Protein AF-A0A7V4MSD9-F1 (afdb_monomer_lite)

Secondary structure (DSSP, 8-state):
-HHHHHHHHHHTSS------PPPPTTS-GGG--HHHHHHHHHHHHHHHHHHHHHHHHHHHHHHHHHHHHHHHHHHHHHHHHHHHHHHT--HHHHHHHHHHHHHHHHHHHHHTTS-HHHHHHTHHHHHHHHHHHHHHHHSGGGGSHHHHHHHHHHT-

Foldseek 3Di:
DVVVVVVVVVVVPPPPPPPPDAPPPPDDPVPDDPVNNVSVVVVVVVVVVVVVVVVVVVVVVVVVVVVVVVVVVVVVVVVVVVLCVVLVHDPVRLVVLVVLLVVLVVQLVVLVPDDPVVCVVCVVVVVVSVVSLVVSVPRPSCPPPVNVVSSVVSVD

Structure (mmCIF, N/CA/C/O backbone):
data_AF-A0A7V4MSD9-F1
#
_entry.id   AF-A0A7V4MSD9-F1
#
loop_
_atom_site.group_PDB
_atom_site.id
_atom_site.type_symbol
_atom_site.label_atom_id
_atom_site.label_alt_id
_atom_site.label_comp_id
_atom_site.label_asym_id
_atom_site.label_entity_id
_atom_site.label_seq_id
_atom_site.pdbx_PDB_ins_code
_atom_site.Cartn_x
_atom_site.Cartn_y
_atom_site.Cartn_z
_atom_site.occupancy
_atom_site.B_iso_or_equiv
_atom_site.auth_seq_id
_atom_site.auth_comp_id
_atom_site.auth_asym_id
_atom_site.auth_atom_id
_atom_site.pdbx_PDB_model_num
ATOM 1 N N . MET A 1 1 ? 26.026 -50.613 -65.186 1.00 46.78 1 MET A N 1
ATOM 2 C CA . MET A 1 1 ? 26.007 -50.248 -63.748 1.00 46.78 1 MET A CA 1
ATOM 3 C C . MET A 1 1 ? 27.338 -49.718 -63.204 1.00 46.78 1 MET A C 1
ATOM 5 O O . MET A 1 1 ? 27.289 -48.809 -62.395 1.00 46.78 1 MET A O 1
ATOM 9 N N . LYS A 1 2 ? 28.523 -50.165 -63.662 1.00 46.47 2 LYS A N 1
ATOM 10 C CA . LYS A 1 2 ? 29.806 -49.567 -63.216 1.00 46.47 2 LYS A CA 1
ATOM 11 C C . LYS A 1 2 ? 30.050 -48.122 -63.692 1.00 46.47 2 LYS A C 1
ATOM 13 O O . LYS A 1 2 ? 30.581 -47.341 -62.922 1.00 46.47 2 LYS A O 1
ATOM 18 N N . LYS A 1 3 ? 29.606 -47.746 -64.903 1.00 45.69 3 LYS A N 1
ATOM 19 C CA . LYS A 1 3 ? 29.789 -46.385 -65.468 1.00 45.69 3 LYS A CA 1
ATOM 20 C C . LYS A 1 3 ? 28.832 -45.320 -64.903 1.00 45.69 3 LYS A C 1
ATOM 22 O O . LYS A 1 3 ? 29.152 -44.142 -64.922 1.00 45.69 3 LYS A O 1
ATOM 27 N N . ILE A 1 4 ? 27.679 -45.735 -64.369 1.00 50.44 4 ILE A N 1
ATOM 28 C CA . ILE A 1 4 ? 26.712 -44.831 -63.714 1.00 50.44 4 ILE A CA 1
ATOM 29 C C . ILE A 1 4 ? 27.202 -44.483 -62.300 1.00 50.44 4 ILE A C 1
ATOM 31 O O . ILE A 1 4 ? 27.098 -43.338 -61.874 1.00 50.44 4 ILE A O 1
ATOM 35 N N . LEU A 1 5 ? 27.849 -45.437 -61.622 1.00 46.31 5 LEU A N 1
ATOM 36 C CA . LEU A 1 5 ? 28.469 -45.219 -60.315 1.00 46.31 5 LEU A CA 1
ATOM 37 C C . LEU A 1 5 ? 29.658 -44.237 -60.384 1.00 46.31 5 LEU A C 1
ATOM 39 O O . LEU A 1 5 ? 29.889 -43.484 -59.445 1.00 46.31 5 LEU A O 1
ATOM 43 N N . THR A 1 6 ? 30.376 -44.183 -61.512 1.00 50.47 6 THR A N 1
ATOM 44 C CA . THR A 1 6 ? 31.505 -43.253 -61.709 1.00 50.47 6 THR A CA 1
ATOM 45 C C . THR A 1 6 ? 31.053 -41.809 -61.954 1.00 50.47 6 THR A C 1
ATOM 47 O O . THR A 1 6 ? 31.725 -40.885 -61.512 1.00 50.47 6 THR A O 1
ATOM 50 N N . ILE A 1 7 ? 29.901 -41.596 -62.601 1.00 48.88 7 ILE A N 1
ATOM 51 C CA . ILE A 1 7 ? 29.361 -40.249 -62.872 1.00 48.88 7 ILE A CA 1
ATOM 52 C C . ILE A 1 7 ? 28.733 -39.643 -61.608 1.00 48.88 7 ILE A C 1
ATOM 54 O O . ILE A 1 7 ? 28.920 -38.460 -61.338 1.00 48.88 7 ILE A O 1
ATOM 58 N N . VAL A 1 8 ? 28.087 -40.460 -60.769 1.00 49.78 8 VAL A N 1
ATOM 59 C CA . VAL A 1 8 ? 27.580 -40.014 -59.457 1.00 49.78 8 VAL A CA 1
ATOM 60 C C . VAL A 1 8 ? 28.732 -39.694 -58.491 1.00 49.78 8 VAL A C 1
ATOM 62 O O . VAL A 1 8 ? 28.626 -38.760 -57.702 1.00 49.78 8 VAL A O 1
ATOM 65 N N . SER A 1 9 ? 29.871 -40.387 -58.611 1.00 45.72 9 SER A N 1
ATOM 66 C CA . SER A 1 9 ? 31.070 -40.103 -57.809 1.00 45.72 9 SER A CA 1
ATOM 67 C C . SER A 1 9 ? 31.817 -38.826 -58.225 1.00 45.72 9 SER A C 1
ATOM 69 O O . SER A 1 9 ? 32.560 -38.284 -57.413 1.00 45.72 9 SER A O 1
ATOM 71 N N . ILE A 1 10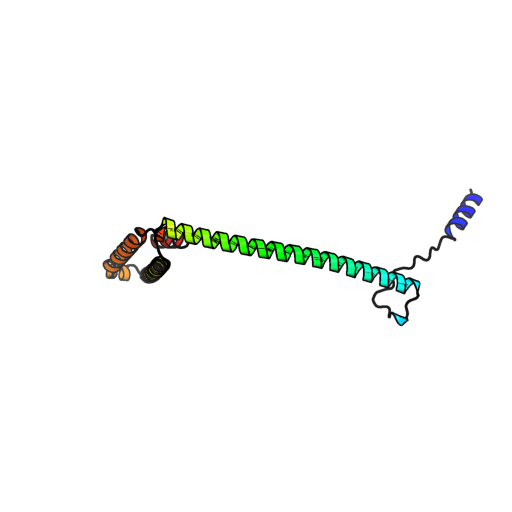 ? 31.632 -38.335 -59.457 1.00 46.19 10 ILE A N 1
ATOM 72 C CA . ILE A 1 10 ? 32.242 -37.081 -59.942 1.00 46.19 10 ILE A CA 1
ATOM 73 C C . ILE A 1 10 ? 31.325 -35.880 -59.667 1.00 46.19 10 ILE A C 1
ATOM 75 O O . ILE A 1 10 ? 31.818 -34.788 -59.398 1.00 46.19 10 ILE A O 1
ATOM 79 N N . LEU A 1 11 ? 30.002 -36.078 -59.626 1.00 43.19 11 LEU A N 1
ATOM 80 C CA . LEU A 1 11 ? 29.055 -35.013 -59.269 1.00 43.19 11 LEU A CA 1
ATOM 81 C C . LEU A 1 11 ? 29.056 -34.670 -57.767 1.00 43.19 11 LEU A C 1
ATOM 83 O O . LEU A 1 11 ? 28.617 -33.591 -57.384 1.00 43.19 11 LEU A O 1
ATOM 87 N N . PHE A 1 12 ? 29.573 -35.564 -56.919 1.00 41.91 12 PHE A N 1
ATOM 88 C CA . PHE A 1 12 ? 29.703 -35.330 -55.477 1.00 41.91 12 PHE A CA 1
ATOM 89 C C . PHE A 1 12 ? 30.963 -34.534 -55.085 1.00 41.91 12 PHE A C 1
ATOM 91 O O . PHE A 1 12 ? 31.092 -34.144 -53.927 1.00 41.91 12 PHE A O 1
ATOM 98 N N . LEU A 1 13 ? 31.887 -34.275 -56.024 1.00 47.12 13 LEU A N 1
ATOM 99 C CA . LEU A 1 13 ? 33.206 -33.698 -55.720 1.00 47.12 13 LEU A CA 1
ATOM 100 C C . LEU A 1 13 ? 33.377 -32.209 -56.079 1.00 47.12 13 LEU A C 1
ATOM 102 O O . LEU A 1 13 ? 34.420 -31.639 -55.773 1.00 47.12 13 LEU A O 1
ATOM 106 N N . SER A 1 14 ? 32.384 -31.549 -56.684 1.00 45.81 14 SER A N 1
ATOM 107 C CA . SER A 1 14 ? 32.475 -30.128 -57.083 1.00 45.81 14 SER A CA 1
ATOM 108 C C . SER A 1 14 ? 31.520 -29.200 -56.324 1.00 45.81 14 SER A C 1
ATOM 110 O O . SER A 1 14 ? 31.202 -28.110 -56.791 1.00 45.81 14 SER A O 1
ATOM 112 N N . GLY A 1 15 ? 31.053 -29.630 -55.154 1.00 45.38 15 GLY A N 1
ATOM 113 C CA . GLY A 1 15 ? 30.127 -28.878 -54.311 1.00 45.38 15 GLY A CA 1
ATOM 114 C C . GLY A 1 15 ? 30.676 -28.586 -52.922 1.00 45.38 15 GLY A C 1
ATOM 115 O O . GLY A 1 15 ? 29.896 -28.531 -51.979 1.00 45.38 15 GLY A O 1
ATOM 116 N N . ALA A 1 16 ? 31.993 -28.414 -52.762 1.00 44.06 16 ALA A N 1
ATOM 117 C CA . ALA A 1 16 ? 32.538 -27.762 -51.574 1.00 44.06 16 ALA A CA 1
ATOM 118 C C . ALA A 1 16 ? 32.143 -26.275 -51.616 1.00 44.06 16 ALA A C 1
ATOM 120 O O . ALA A 1 16 ? 32.954 -25.395 -51.898 1.00 44.06 16 ALA A O 1
ATOM 121 N N . PHE A 1 17 ? 30.858 -25.995 -51.384 1.00 46.22 17 PHE A N 1
ATOM 122 C CA . PHE A 1 17 ? 30.420 -24.673 -50.984 1.00 46.22 17 PHE A CA 1
ATOM 123 C C . PHE A 1 17 ? 31.157 -24.364 -49.686 1.00 46.22 17 PHE A C 1
ATOM 125 O O . PHE A 1 17 ? 30.831 -24.892 -48.624 1.00 46.22 17 PHE A O 1
ATOM 132 N N . VAL A 1 18 ? 32.179 -23.517 -49.783 1.00 45.53 18 VAL A N 1
ATOM 133 C CA . VAL A 1 18 ? 32.748 -22.816 -48.637 1.00 45.53 18 VAL A CA 1
ATOM 134 C C . VAL A 1 18 ? 31.651 -21.879 -48.130 1.00 45.53 18 VAL A C 1
ATOM 136 O O . VAL A 1 18 ? 31.581 -20.699 -48.485 1.00 45.53 18 VAL A O 1
ATOM 139 N N . PHE A 1 19 ? 30.722 -22.423 -47.345 1.00 53.09 19 PHE A N 1
ATOM 140 C CA . PHE A 1 19 ? 29.862 -21.613 -46.504 1.00 53.09 19 PHE A CA 1
ATOM 141 C C . PHE A 1 19 ? 30.793 -20.904 -45.528 1.00 53.09 19 PHE A C 1
ATOM 143 O O . PHE A 1 19 ? 31.491 -21.546 -44.745 1.00 53.09 19 PHE A O 1
ATOM 150 N N . ALA A 1 20 ? 30.863 -19.576 -45.626 1.00 58.88 20 ALA A N 1
ATOM 151 C CA . ALA A 1 20 ? 31.552 -18.789 -44.618 1.00 58.88 20 ALA A CA 1
ATOM 152 C C . ALA A 1 20 ? 30.758 -18.956 -43.324 1.00 58.88 20 ALA A C 1
ATOM 154 O O . ALA A 1 20 ? 29.652 -18.433 -43.198 1.00 58.88 20 ALA A O 1
ATOM 155 N N . GLN A 1 21 ? 31.286 -19.771 -42.418 1.00 70.44 21 GLN A N 1
ATOM 156 C CA . GLN A 1 21 ? 30.736 -19.923 -41.084 1.00 70.44 21 GLN A CA 1
ATOM 157 C C . GLN A 1 21 ? 30.988 -18.624 -40.317 1.00 70.44 21 GLN A C 1
ATOM 159 O O . GLN A 1 21 ? 32.012 -17.967 -40.516 1.00 70.44 21 GLN A O 1
ATOM 164 N N . MET A 1 22 ? 30.033 -18.232 -39.475 1.00 76.69 22 MET A N 1
ATOM 165 C CA . MET A 1 22 ? 30.176 -17.050 -38.633 1.00 76.69 22 MET A CA 1
ATOM 166 C C . MET A 1 22 ? 31.474 -17.169 -37.817 1.00 76.69 22 MET A C 1
ATOM 168 O O . MET A 1 22 ? 31.676 -18.197 -37.162 1.00 76.69 22 MET A O 1
ATOM 172 N N . PRO A 1 23 ? 32.368 -16.164 -37.853 1.00 80.38 23 PRO A N 1
ATOM 173 C CA . PRO A 1 23 ? 33.622 -16.243 -37.120 1.00 80.38 23 PRO A CA 1
ATOM 174 C C . PRO A 1 23 ? 33.326 -16.300 -35.612 1.00 80.38 23 PRO A C 1
ATOM 176 O O . PRO A 1 23 ? 32.507 -15.506 -35.131 1.00 80.38 23 PRO A O 1
ATOM 179 N N . PRO A 1 24 ? 33.991 -17.179 -34.839 1.00 82.69 24 PRO A N 1
ATOM 180 C CA . PRO A 1 24 ? 33.736 -17.308 -33.408 1.00 82.69 24 PRO A CA 1
ATOM 181 C C . PRO A 1 24 ? 33.964 -15.969 -32.703 1.00 82.69 24 PRO A C 1
ATOM 183 O O . PRO A 1 24 ? 34.913 -15.251 -33.023 1.00 82.69 24 PRO A O 1
ATOM 186 N N . ALA A 1 25 ? 33.108 -15.634 -31.735 1.00 81.00 25 ALA A N 1
ATOM 187 C CA . ALA A 1 25 ? 33.125 -14.336 -31.051 1.00 81.00 25 ALA A CA 1
ATOM 188 C C . ALA A 1 25 ? 34.470 -14.008 -30.370 1.00 81.00 25 ALA A C 1
ATOM 190 O O . ALA A 1 25 ? 34.777 -12.842 -30.159 1.00 81.00 25 ALA A O 1
ATOM 191 N N . SER A 1 26 ? 35.283 -15.022 -30.060 1.00 85.62 26 SER A N 1
ATOM 192 C CA . SER A 1 26 ? 36.616 -14.884 -29.467 1.00 85.62 26 SER A CA 1
ATOM 193 C C . SER A 1 26 ? 37.723 -14.509 -30.458 1.00 85.62 26 SER A C 1
ATOM 195 O O . SER A 1 26 ? 38.815 -14.153 -30.023 1.00 85.62 26 SER A O 1
ATOM 197 N N . LYS A 1 27 ? 37.487 -14.619 -31.774 1.00 87.62 27 LYS A N 1
ATOM 198 C CA . LYS A 1 27 ? 38.490 -14.282 -32.795 1.00 87.62 27 LYS A CA 1
ATOM 199 C C . LYS A 1 27 ? 38.689 -12.759 -32.841 1.00 87.62 27 LYS A C 1
ATOM 201 O O . LYS A 1 27 ? 37.690 -12.072 -33.085 1.00 87.62 27 LYS A O 1
ATOM 206 N N . PRO A 1 28 ? 39.918 -12.237 -32.652 1.00 90.75 28 PRO A N 1
ATOM 207 C CA . PRO A 1 28 ? 40.194 -10.803 -32.713 1.00 90.75 28 PRO A CA 1
ATOM 208 C C . PRO A 1 28 ? 39.780 -10.191 -34.054 1.00 90.75 28 PRO A C 1
ATOM 210 O O . PRO A 1 28 ? 39.971 -10.802 -35.106 1.00 90.75 28 PRO A O 1
ATOM 213 N N . ASP A 1 29 ? 39.258 -8.963 -34.033 1.00 87.56 29 ASP A N 1
ATOM 214 C CA . ASP A 1 29 ? 38.732 -8.314 -35.242 1.00 87.56 29 ASP A CA 1
ATOM 215 C C . ASP A 1 29 ? 39.808 -8.073 -36.316 1.00 87.56 29 ASP A C 1
ATOM 217 O O . ASP A 1 29 ? 39.518 -8.156 -37.508 1.00 87.56 29 ASP A O 1
ATOM 221 N N . ALA A 1 30 ? 41.065 -7.861 -35.907 1.00 89.81 30 ALA A N 1
ATOM 222 C CA . ALA A 1 30 ? 42.207 -7.688 -36.810 1.00 89.81 30 ALA A CA 1
ATOM 223 C C . ALA A 1 30 ? 42.547 -8.948 -37.632 1.00 89.81 30 ALA A C 1
ATOM 225 O O . ALA A 1 30 ? 43.229 -8.854 -38.649 1.00 89.81 30 ALA A O 1
ATOM 226 N N . GLU A 1 31 ? 42.076 -10.122 -37.202 1.00 90.38 31 GLU A N 1
ATOM 227 C CA . GLU A 1 31 ? 42.333 -11.411 -37.855 1.00 90.38 31 GLU A CA 1
ATOM 228 C C . GLU A 1 31 ? 41.160 -11.872 -38.737 1.00 90.38 31 GLU A C 1
ATOM 230 O O . GLU A 1 31 ? 41.188 -12.970 -39.306 1.00 90.38 31 GLU A O 1
ATOM 235 N N . LEU A 1 32 ? 40.094 -11.070 -38.837 1.00 89.38 32 LEU A N 1
ATOM 236 C CA . LEU A 1 32 ? 38.940 -11.396 -39.665 1.00 89.38 32 LEU A CA 1
ATOM 237 C C . LEU A 1 32 ? 39.251 -11.185 -41.143 1.00 89.38 32 LEU A C 1
ATOM 239 O O . LEU A 1 32 ? 39.770 -10.155 -41.569 1.00 89.38 32 LEU A O 1
ATOM 243 N N . THR A 1 33 ? 38.832 -12.144 -41.961 1.00 91.81 33 THR A N 1
ATOM 244 C CA . THR A 1 33 ? 38.685 -11.897 -43.394 1.00 91.81 33 THR A CA 1
ATOM 245 C C . THR A 1 33 ? 37.550 -10.899 -43.630 1.00 91.81 33 THR A C 1
ATOM 247 O O . THR A 1 33 ? 36.624 -10.781 -42.826 1.00 91.81 33 THR A O 1
ATOM 250 N N . ARG A 1 34 ? 37.556 -10.218 -44.779 1.00 89.62 34 ARG A N 1
ATOM 251 C CA . ARG A 1 34 ? 36.489 -9.275 -45.149 1.00 89.62 34 ARG A CA 1
ATOM 252 C C . ARG A 1 34 ? 35.083 -9.879 -45.016 1.00 89.62 34 ARG A C 1
ATOM 254 O O . ARG A 1 34 ? 34.201 -9.248 -44.451 1.00 89.62 34 ARG A O 1
ATOM 261 N N . LYS A 1 35 ? 34.888 -11.111 -45.496 1.00 88.19 35 LYS A N 1
ATOM 262 C CA . LYS A 1 35 ? 33.588 -11.800 -45.452 1.00 88.19 35 LYS A CA 1
ATOM 263 C C . LYS A 1 35 ? 33.166 -12.150 -44.020 1.00 88.19 35 LYS A C 1
ATOM 265 O O . LYS A 1 35 ? 31.995 -12.042 -43.680 1.00 88.19 35 LYS A O 1
ATOM 270 N N . GLU A 1 36 ? 34.114 -12.550 -43.173 1.00 89.12 36 GLU A N 1
ATOM 271 C CA . GLU A 1 36 ? 33.870 -12.785 -41.743 1.00 89.12 36 GLU A CA 1
ATOM 272 C C . GLU A 1 36 ? 33.492 -11.486 -41.014 1.00 89.12 36 GLU A C 1
ATOM 274 O O . GLU A 1 36 ? 32.571 -11.489 -40.198 1.00 89.12 36 GLU A O 1
ATOM 279 N N . ALA A 1 37 ? 34.162 -10.376 -41.336 1.00 89.56 37 ALA A N 1
ATOM 280 C CA . ALA A 1 37 ? 33.849 -9.060 -40.788 1.00 89.56 37 ALA A CA 1
ATOM 281 C C . ALA A 1 37 ? 32.457 -8.571 -41.225 1.00 89.56 37 ALA A C 1
ATOM 283 O O . ALA A 1 37 ? 31.688 -8.114 -40.384 1.00 89.56 37 ALA A O 1
ATOM 284 N N . GLU A 1 38 ? 32.093 -8.731 -42.503 1.00 90.88 38 GLU A N 1
ATOM 285 C CA . GLU A 1 38 ? 30.754 -8.406 -43.024 1.00 90.88 38 GLU A CA 1
ATOM 286 C C . GLU A 1 38 ? 29.653 -9.190 -42.282 1.00 90.88 38 GLU A C 1
ATOM 288 O O . GLU A 1 38 ? 28.674 -8.596 -41.827 1.00 90.88 38 GLU A O 1
ATOM 293 N N . LEU A 1 39 ? 29.844 -10.499 -42.067 1.00 90.44 39 LEU A N 1
ATOM 294 C CA . LEU A 1 39 ? 28.905 -11.330 -41.301 1.00 90.44 39 LEU A CA 1
ATOM 295 C C . LEU A 1 39 ? 28.798 -10.901 -39.831 1.00 90.44 39 LEU A C 1
ATOM 297 O O . LEU A 1 39 ? 27.702 -10.876 -39.272 1.00 90.44 39 LEU A O 1
ATOM 301 N N . ARG A 1 40 ? 29.922 -10.551 -39.195 1.00 89.81 40 ARG A N 1
ATOM 302 C CA . ARG A 1 40 ? 29.947 -10.085 -37.800 1.00 89.81 40 ARG A CA 1
ATOM 303 C C . ARG A 1 40 ? 29.243 -8.738 -37.635 1.00 89.81 40 ARG A C 1
ATOM 305 O O . ARG A 1 40 ? 28.495 -8.559 -36.679 1.00 89.81 40 ARG A O 1
ATOM 312 N N . ILE A 1 41 ? 29.440 -7.812 -38.573 1.00 92.12 41 ILE A N 1
ATOM 313 C CA . ILE A 1 41 ? 28.727 -6.528 -38.597 1.00 92.12 41 ILE A CA 1
ATOM 314 C C . ILE A 1 41 ? 27.221 -6.764 -38.732 1.00 92.12 41 ILE A C 1
ATOM 316 O O . ILE A 1 41 ? 26.449 -6.173 -37.981 1.00 92.12 41 ILE A O 1
ATOM 320 N N . GLN A 1 42 ? 26.804 -7.654 -39.635 1.00 92.12 42 GLN A N 1
ATOM 321 C CA . GLN A 1 42 ? 25.390 -7.974 -39.829 1.00 92.12 42 GLN A CA 1
ATOM 322 C C . GLN A 1 42 ? 24.749 -8.587 -38.570 1.00 92.12 42 GLN A C 1
ATOM 324 O O . GLN A 1 42 ? 23.628 -8.219 -38.217 1.00 92.12 42 GLN A O 1
ATOM 329 N N . ASP A 1 43 ? 25.455 -9.477 -37.862 1.00 91.38 43 ASP A N 1
ATOM 330 C CA . ASP A 1 43 ? 24.990 -10.017 -36.576 1.00 91.38 43 ASP A CA 1
ATOM 331 C C . ASP A 1 43 ? 24.796 -8.912 -35.534 1.00 91.38 43 ASP A C 1
ATOM 333 O O . ASP A 1 43 ? 23.733 -8.814 -34.919 1.00 91.38 43 ASP A O 1
ATOM 337 N N . PHE A 1 44 ? 25.787 -8.032 -35.370 1.00 94.38 44 PHE A N 1
ATOM 338 C CA . PHE A 1 44 ? 25.668 -6.920 -34.432 1.00 94.38 44 PHE A CA 1
ATOM 339 C C . PHE A 1 44 ? 24.529 -5.971 -34.802 1.00 94.38 44 PHE A C 1
ATOM 341 O O . PHE A 1 44 ? 23.772 -5.584 -33.917 1.00 94.38 44 PHE A O 1
ATOM 348 N N . GLN A 1 45 ? 24.348 -5.646 -36.083 1.00 96.69 45 GLN A N 1
ATOM 349 C CA . GLN A 1 45 ? 23.227 -4.824 -36.547 1.00 96.69 45 GLN A CA 1
ATOM 350 C C . GLN A 1 45 ? 21.874 -5.470 -36.224 1.00 96.69 45 GLN A C 1
ATOM 352 O O . GLN A 1 45 ? 20.983 -4.800 -35.707 1.00 96.69 45 GLN A O 1
ATOM 357 N N . SER A 1 46 ? 21.738 -6.778 -36.458 1.00 95.69 46 SER A N 1
ATOM 358 C CA . SER A 1 46 ? 20.533 -7.537 -36.101 1.00 95.69 46 SER A CA 1
ATOM 359 C C . SER A 1 46 ? 20.270 -7.508 -34.591 1.00 95.69 46 SER A C 1
ATOM 361 O O . SER A 1 46 ? 19.151 -7.251 -34.144 1.00 95.69 46 SER A O 1
ATOM 363 N N . ARG A 1 47 ? 21.315 -7.706 -33.780 1.00 96.62 47 ARG A N 1
ATOM 364 C CA . ARG A 1 47 ? 21.217 -7.670 -32.314 1.00 96.62 47 ARG A CA 1
ATOM 365 C C . ARG A 1 47 ? 20.845 -6.288 -31.795 1.00 96.62 47 ARG A C 1
ATOM 367 O O . ARG A 1 47 ? 19.996 -6.202 -30.914 1.00 96.62 47 ARG A O 1
ATOM 374 N N . VAL A 1 48 ? 21.452 -5.232 -32.334 1.00 98.06 48 VAL A N 1
ATOM 375 C CA . VAL A 1 48 ? 21.125 -3.841 -31.991 1.00 98.06 48 VAL A CA 1
ATOM 376 C C . VAL A 1 48 ? 19.670 -3.556 -32.333 1.00 98.06 48 VAL A C 1
ATOM 378 O O . VAL A 1 48 ? 18.921 -3.173 -31.443 1.00 98.06 48 VAL A O 1
ATOM 381 N N . SER A 1 49 ? 19.236 -3.865 -33.557 1.00 97.81 49 SER A N 1
ATOM 382 C CA . SER A 1 49 ? 17.844 -3.670 -33.973 1.00 97.81 49 SER A CA 1
ATOM 383 C C . SER A 1 49 ? 16.860 -4.429 -33.073 1.00 97.81 49 SER A C 1
ATOM 385 O O . SER A 1 49 ? 15.866 -3.863 -32.624 1.00 97.81 49 SER A O 1
ATOM 387 N N . SER A 1 50 ? 17.165 -5.683 -32.716 1.00 97.88 50 SER A N 1
ATOM 388 C CA . SER A 1 50 ? 16.336 -6.462 -31.788 1.00 97.88 50 SER A CA 1
ATOM 389 C C . SER A 1 50 ? 16.274 -5.847 -30.386 1.00 97.88 50 SER A C 1
ATOM 391 O O . SER A 1 50 ? 15.211 -5.846 -29.762 1.00 97.88 50 SER A O 1
ATOM 393 N N . LEU A 1 51 ? 17.395 -5.335 -29.872 1.00 98.38 51 LEU A N 1
ATOM 394 C CA . LEU A 1 51 ? 17.444 -4.671 -28.570 1.00 98.38 51 LEU A CA 1
ATOM 395 C C . LEU A 1 51 ? 16.691 -3.337 -28.585 1.00 98.38 51 LEU A C 1
ATOM 397 O O . LEU A 1 51 ? 15.978 -3.056 -27.628 1.00 98.38 51 LEU A O 1
ATOM 401 N N . GLU A 1 52 ? 16.786 -2.560 -29.663 1.00 98.31 52 GLU A N 1
ATOM 402 C CA . GLU A 1 52 ? 16.023 -1.320 -29.848 1.00 98.31 52 GLU A CA 1
ATOM 403 C C . GLU A 1 52 ? 14.515 -1.589 -29.876 1.00 98.31 52 GLU A C 1
ATOM 405 O O . GLU A 1 52 ? 13.757 -0.903 -29.192 1.00 98.31 52 GLU A O 1
ATOM 410 N N . THR A 1 53 ? 14.067 -2.631 -30.588 1.0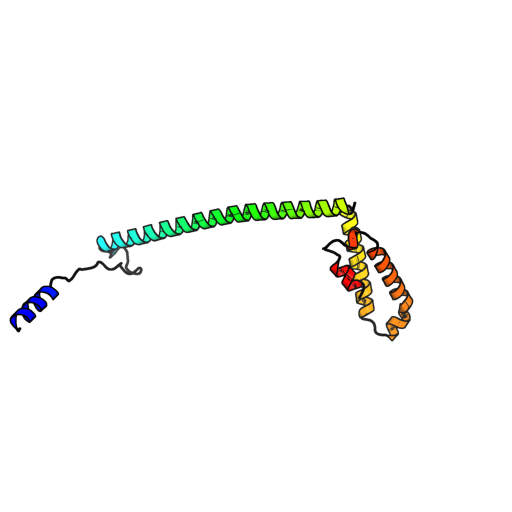0 98.38 53 THR A N 1
ATOM 411 C CA . THR A 1 53 ? 12.655 -3.046 -30.564 1.00 98.38 53 THR A CA 1
ATOM 412 C C . THR A 1 53 ? 12.204 -3.402 -29.148 1.00 98.38 53 THR A C 1
ATOM 414 O O . THR A 1 53 ? 11.195 -2.878 -28.682 1.00 98.38 53 THR A O 1
ATOM 417 N N . LYS A 1 54 ? 12.975 -4.227 -28.427 1.00 98.25 54 LYS A N 1
ATOM 418 C CA . LYS A 1 54 ? 12.651 -4.610 -27.041 1.00 98.25 54 LYS A CA 1
ATOM 419 C C . LYS A 1 54 ? 12.621 -3.415 -26.093 1.00 98.25 54 LYS A C 1
ATOM 421 O O . LYS A 1 54 ? 11.783 -3.373 -25.198 1.00 98.25 54 LYS A O 1
ATOM 426 N N . LEU A 1 55 ? 13.534 -2.461 -26.271 1.00 98.31 55 LEU A N 1
ATOM 427 C CA . LEU A 1 55 ? 13.578 -1.245 -25.467 1.00 98.31 55 LEU A CA 1
ATOM 428 C C . LEU A 1 55 ? 12.317 -0.405 -25.690 1.00 98.31 55 LEU A C 1
ATOM 430 O O . LEU A 1 55 ? 11.690 0.017 -24.723 1.00 98.31 55 LEU A O 1
ATOM 434 N N . ASN A 1 56 ? 11.909 -0.224 -26.946 1.00 98.31 56 ASN A N 1
ATOM 435 C CA . ASN A 1 56 ? 10.695 0.516 -27.283 1.00 98.31 56 ASN A CA 1
ATOM 436 C C . ASN A 1 56 ? 9.435 -0.170 -26.738 1.00 98.31 56 ASN A C 1
ATOM 438 O O . ASN A 1 56 ? 8.575 0.497 -26.170 1.00 98.31 56 ASN A O 1
ATOM 442 N N . GLU A 1 57 ? 9.344 -1.498 -26.847 1.00 98.38 57 GLU A N 1
ATOM 443 C CA . GLU A 1 57 ? 8.246 -2.272 -26.254 1.00 98.38 57 GLU A CA 1
ATOM 444 C C . GLU A 1 57 ? 8.192 -2.126 -24.728 1.00 98.38 57 GLU A C 1
ATOM 446 O O . GLU A 1 57 ? 7.111 -2.008 -24.152 1.00 98.38 57 GLU A O 1
ATOM 451 N N . LEU A 1 58 ? 9.349 -2.146 -24.060 1.00 98.50 58 LEU A N 1
ATOM 452 C CA . LEU A 1 58 ? 9.414 -2.005 -22.609 1.00 98.50 58 LEU A CA 1
ATOM 453 C C . LEU A 1 58 ? 9.039 -0.590 -22.160 1.00 98.50 58 LEU A C 1
ATOM 455 O O . LEU A 1 58 ? 8.308 -0.448 -21.183 1.00 98.50 58 LEU A O 1
ATOM 459 N N . ASN A 1 59 ? 9.485 0.434 -22.888 1.00 98.50 59 ASN A N 1
ATOM 460 C CA . ASN A 1 59 ? 9.112 1.822 -22.623 1.00 98.50 59 ASN A CA 1
ATOM 461 C C . ASN A 1 59 ? 7.601 2.031 -22.780 1.00 98.50 59 ASN A C 1
ATOM 463 O O . ASN A 1 59 ? 6.978 2.609 -21.897 1.00 98.50 59 ASN A O 1
ATOM 467 N N . ALA A 1 60 ? 6.992 1.483 -23.835 1.00 98.38 60 ALA A N 1
ATOM 468 C CA . ALA A 1 60 ? 5.544 1.567 -24.026 1.00 98.38 60 ALA A CA 1
ATOM 469 C C . ALA A 1 60 ? 4.767 0.910 -22.869 1.00 98.38 60 ALA A C 1
ATOM 471 O O . ALA A 1 60 ? 3.819 1.492 -22.346 1.00 98.38 60 ALA A O 1
ATOM 472 N N . LYS A 1 61 ? 5.204 -0.273 -22.414 1.00 98.38 61 LYS A N 1
ATOM 473 C CA . LYS A 1 61 ? 4.607 -0.947 -21.245 1.00 98.38 61 LYS A CA 1
ATOM 474 C C . LYS A 1 61 ? 4.786 -0.153 -19.954 1.00 98.38 61 LYS A C 1
ATOM 476 O O . LYS A 1 61 ? 3.911 -0.178 -19.096 1.00 98.38 61 LYS A O 1
ATOM 481 N N . TYR A 1 62 ? 5.931 0.507 -19.793 1.00 98.38 62 TYR A N 1
ATOM 482 C CA . TYR A 1 62 ? 6.194 1.346 -18.631 1.00 98.38 62 TYR A CA 1
ATOM 483 C C . TYR A 1 62 ? 5.226 2.533 -18.579 1.00 98.38 62 TYR A C 1
ATOM 485 O O . TYR A 1 62 ? 4.595 2.750 -17.548 1.00 98.38 62 TYR A O 1
ATOM 493 N N . GLU A 1 63 ? 5.057 3.243 -19.696 1.00 98.44 63 GLU A N 1
ATOM 494 C CA . GLU A 1 63 ? 4.121 4.368 -19.799 1.00 98.44 63 GLU A CA 1
ATOM 495 C C . GLU A 1 63 ? 2.669 3.929 -19.551 1.00 98.44 63 GLU A C 1
ATOM 497 O O . GLU A 1 63 ? 1.931 4.594 -18.823 1.00 98.44 63 GLU A O 1
ATOM 502 N N . GLU A 1 64 ? 2.262 2.780 -20.100 1.00 98.44 64 GLU A N 1
ATOM 503 C CA . GLU A 1 64 ? 0.936 2.198 -19.859 1.00 98.44 64 GLU A CA 1
ATOM 504 C C . GLU A 1 64 ? 0.705 1.916 -18.367 1.00 98.44 64 GLU A C 1
ATOM 506 O O . GLU A 1 64 ? -0.307 2.338 -17.800 1.00 98.44 64 GLU A O 1
ATOM 511 N N . LEU A 1 65 ? 1.671 1.266 -17.710 1.00 98.56 65 LEU A N 1
ATOM 512 C CA . LEU A 1 65 ? 1.576 0.928 -16.293 1.00 98.56 65 LEU A CA 1
ATOM 513 C C . LEU A 1 65 ? 1.589 2.176 -15.398 1.00 98.56 65 LEU A C 1
ATOM 515 O O . LEU A 1 65 ? 0.902 2.214 -14.377 1.00 98.56 65 LEU A O 1
ATOM 519 N N . GLU A 1 66 ? 2.341 3.214 -15.769 1.00 98.44 66 GLU A N 1
ATOM 520 C CA . GLU A 1 66 ? 2.349 4.493 -15.054 1.00 98.44 66 GLU A CA 1
ATOM 521 C C . GLU A 1 66 ? 0.968 5.171 -15.102 1.00 98.44 66 GLU A C 1
ATOM 523 O O . GLU A 1 66 ? 0.465 5.658 -14.081 1.00 98.44 66 GLU A O 1
ATOM 528 N N . ILE A 1 67 ? 0.314 5.150 -16.268 1.00 98.38 67 ILE A N 1
ATOM 529 C CA . ILE A 1 67 ? -1.048 5.668 -16.440 1.00 98.38 67 ILE A CA 1
ATOM 530 C C . ILE A 1 67 ? -2.051 4.840 -15.628 1.00 98.38 67 ILE A C 1
ATOM 532 O O . ILE A 1 67 ? -2.890 5.414 -14.925 1.00 98.38 67 ILE A O 1
ATOM 536 N N . GLU A 1 68 ? -1.966 3.510 -15.686 1.00 98.38 68 GLU A N 1
ATOM 537 C CA . GLU A 1 68 ? -2.843 2.619 -14.920 1.00 98.38 68 GLU A CA 1
ATOM 538 C C . GLU A 1 68 ? -2.713 2.873 -13.413 1.00 98.38 68 GLU A C 1
ATOM 540 O O . GLU A 1 68 ? -3.718 3.088 -12.731 1.00 98.38 68 GLU A O 1
ATOM 545 N N . LEU A 1 69 ? -1.482 2.958 -12.901 1.00 98.38 69 LEU A N 1
ATOM 546 C CA . LEU A 1 69 ? -1.205 3.262 -11.498 1.00 98.38 69 LEU A CA 1
ATOM 547 C C . LEU A 1 69 ? -1.835 4.597 -11.078 1.00 98.38 69 LEU A C 1
ATOM 549 O O . LEU A 1 69 ? -2.466 4.692 -10.021 1.00 98.38 69 LEU A O 1
ATOM 553 N N . LYS A 1 70 ? -1.692 5.638 -11.903 1.00 98.19 70 LYS A N 1
ATOM 554 C CA . LYS A 1 70 ? -2.295 6.950 -11.643 1.00 98.19 70 LYS A CA 1
ATOM 555 C C . LYS A 1 70 ? -3.822 6.865 -11.572 1.00 98.19 70 LYS A C 1
ATOM 557 O O . LYS A 1 70 ? -4.417 7.451 -10.666 1.00 98.19 70 LYS A O 1
ATOM 562 N N . ASN A 1 71 ? -4.444 6.122 -12.485 1.00 98.19 71 ASN A N 1
ATOM 563 C CA . ASN A 1 71 ? -5.895 5.948 -12.531 1.00 98.19 71 ASN A CA 1
ATOM 564 C C . ASN A 1 71 ? -6.415 5.157 -11.326 1.00 98.19 71 ASN A C 1
ATOM 566 O O . ASN A 1 71 ? -7.391 5.571 -10.700 1.00 98.19 71 ASN A O 1
ATOM 570 N N . VAL A 1 72 ? -5.741 4.067 -10.952 1.00 98.19 72 VAL A N 1
ATOM 571 C CA . VAL A 1 72 ? -6.091 3.266 -9.769 1.00 98.19 72 VAL A CA 1
ATOM 572 C C . VAL A 1 72 ? -5.963 4.097 -8.493 1.00 98.19 72 VAL A C 1
ATOM 574 O O . VAL A 1 72 ? -6.865 4.077 -7.657 1.00 98.19 72 VAL A O 1
ATOM 577 N N . ASN A 1 73 ? -4.894 4.885 -8.353 1.00 97.88 73 ASN A N 1
ATOM 578 C CA . ASN A 1 73 ? -4.720 5.775 -7.203 1.00 97.88 73 ASN A CA 1
ATOM 579 C C . ASN A 1 73 ? -5.816 6.847 -7.122 1.00 97.88 73 ASN A C 1
ATOM 581 O O . ASN A 1 73 ? -6.312 7.136 -6.031 1.00 97.88 73 ASN A O 1
ATOM 585 N N . ALA A 1 74 ? -6.218 7.420 -8.261 1.00 97.69 74 ALA A N 1
ATOM 586 C CA . ALA A 1 74 ? -7.326 8.369 -8.313 1.00 97.69 74 ALA A CA 1
ATOM 587 C C . ALA A 1 74 ? -8.649 7.705 -7.903 1.00 97.69 74 ALA A C 1
ATOM 589 O O . ALA A 1 74 ? -9.320 8.198 -7.000 1.00 97.69 74 ALA A O 1
ATOM 590 N N . ALA A 1 75 ? -8.969 6.542 -8.477 1.00 97.56 75 ALA A N 1
ATOM 591 C CA . ALA A 1 75 ? -10.175 5.788 -8.144 1.00 97.56 75 ALA A CA 1
ATOM 592 C C . ALA A 1 75 ? -10.222 5.377 -6.662 1.00 97.56 75 ALA A C 1
ATOM 594 O O . ALA A 1 75 ? -11.273 5.456 -6.027 1.00 97.56 75 ALA A O 1
ATOM 595 N N . LEU A 1 76 ? -9.083 4.980 -6.085 1.00 95.75 76 LEU A N 1
ATOM 596 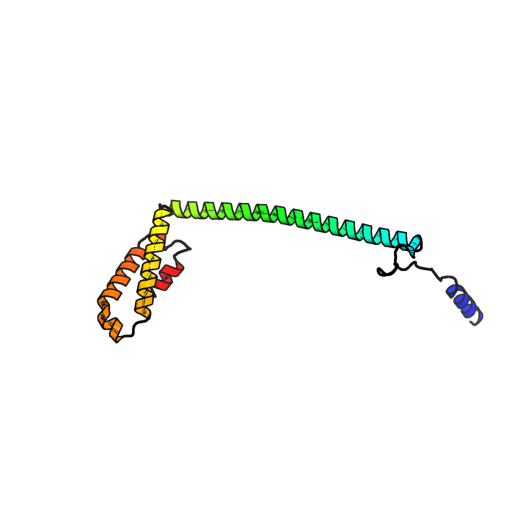C CA . LEU A 1 76 ? -8.978 4.648 -4.665 1.00 95.75 76 LEU A CA 1
ATOM 597 C C . LEU A 1 76 ? -9.256 5.867 -3.781 1.00 95.75 76 LEU A C 1
ATOM 599 O O . LEU A 1 76 ? -10.005 5.766 -2.808 1.00 95.75 76 LEU A O 1
ATOM 603 N N . ARG A 1 77 ? -8.670 7.021 -4.116 1.00 94.56 77 ARG A N 1
ATOM 604 C CA . ARG A 1 77 ? -8.922 8.271 -3.394 1.00 94.56 77 ARG A CA 1
ATOM 605 C C . ARG A 1 77 ? -10.397 8.659 -3.473 1.00 94.56 77 ARG A C 1
ATOM 607 O O . ARG A 1 77 ? -10.997 8.931 -2.439 1.00 94.56 77 ARG A O 1
ATOM 614 N N . ASP A 1 78 ? -10.976 8.620 -4.667 1.00 96.38 78 ASP A N 1
ATOM 615 C CA . ASP A 1 78 ? -12.370 8.997 -4.888 1.00 96.38 78 ASP A CA 1
ATOM 616 C C . ASP A 1 78 ? -13.326 8.045 -4.138 1.00 96.38 78 ASP A C 1
ATOM 618 O O . ASP A 1 78 ? -14.298 8.489 -3.527 1.00 96.38 78 ASP A O 1
ATOM 622 N N . CYS A 1 79 ? -13.008 6.746 -4.079 1.00 94.50 79 CYS A N 1
ATOM 623 C CA . CYS A 1 79 ? -13.732 5.766 -3.264 1.00 94.50 79 CYS A CA 1
ATOM 624 C C . CYS A 1 79 ? -13.649 6.086 -1.761 1.00 94.50 79 CYS A C 1
ATOM 626 O O . CYS A 1 79 ? -14.662 6.061 -1.060 1.00 94.50 79 CYS A O 1
ATOM 628 N N . HIS A 1 80 ? -12.463 6.436 -1.249 1.00 90.75 80 HIS A N 1
ATOM 629 C CA . HIS A 1 80 ? -12.314 6.864 0.145 1.00 90.75 80 HIS A CA 1
ATOM 630 C C . HIS A 1 80 ? -13.110 8.141 0.449 1.00 90.75 80 HIS A C 1
ATOM 632 O O . HIS A 1 80 ? -13.755 8.218 1.498 1.00 90.75 80 HIS A O 1
ATOM 638 N N . ASP A 1 81 ? -13.103 9.115 -0.460 1.00 93.31 81 ASP A N 1
ATOM 639 C CA . ASP A 1 81 ? -13.878 10.351 -0.332 1.00 93.31 81 ASP A CA 1
ATOM 640 C C . ASP A 1 81 ? -15.387 10.085 -0.336 1.00 93.31 81 ASP A C 1
ATOM 642 O O . ASP A 1 81 ? -16.124 10.675 0.457 1.00 93.31 81 ASP A O 1
ATOM 646 N N . GLU A 1 82 ? -15.852 9.160 -1.176 1.00 94.56 82 GLU A N 1
ATOM 647 C CA . GLU A 1 82 ? -17.250 8.733 -1.199 1.00 94.56 82 GLU A CA 1
ATOM 648 C C . GLU A 1 82 ? -17.656 8.062 0.115 1.00 94.56 82 GLU A C 1
ATOM 650 O O . GLU A 1 82 ? -18.682 8.416 0.693 1.00 94.56 82 GLU A O 1
ATOM 655 N N . ILE A 1 83 ? -16.830 7.153 0.650 1.00 92.69 83 ILE A N 1
ATOM 656 C CA . ILE A 1 83 ? -17.097 6.509 1.944 1.00 92.69 83 ILE A CA 1
ATOM 657 C C . ILE A 1 83 ? -17.217 7.564 3.049 1.00 92.69 83 ILE A C 1
ATOM 659 O O . ILE A 1 83 ? -18.183 7.541 3.813 1.00 92.69 83 ILE A O 1
ATOM 663 N N . ARG A 1 84 ? -16.281 8.520 3.128 1.00 93.12 84 ARG A N 1
ATOM 664 C CA . ARG A 1 84 ? -16.347 9.622 4.106 1.00 93.12 84 ARG A CA 1
ATOM 665 C C . ARG A 1 84 ? -17.647 10.411 3.971 1.00 93.12 84 ARG A C 1
ATOM 667 O O . ARG A 1 84 ? -18.291 10.705 4.978 1.00 93.12 84 ARG A O 1
ATOM 674 N N . ARG A 1 85 ? -18.058 10.709 2.735 1.00 94.38 85 ARG A N 1
ATOM 675 C CA . ARG A 1 85 ? -19.281 11.462 2.436 1.00 94.38 85 ARG A CA 1
ATOM 676 C C . ARG A 1 85 ? -20.544 10.699 2.828 1.00 94.38 85 ARG A C 1
ATOM 678 O O . ARG A 1 85 ? -21.396 11.274 3.498 1.00 94.38 85 ARG A O 1
ATOM 685 N N . ILE A 1 86 ? -20.644 9.417 2.471 1.00 93.94 86 ILE A N 1
ATOM 686 C CA . ILE A 1 86 ? -21.777 8.544 2.823 1.00 93.94 86 ILE A CA 1
ATOM 687 C C . ILE A 1 86 ? -21.911 8.417 4.343 1.00 93.94 86 ILE A C 1
ATOM 689 O O . ILE A 1 86 ? -23.018 8.450 4.885 1.00 93.94 86 ILE A O 1
ATO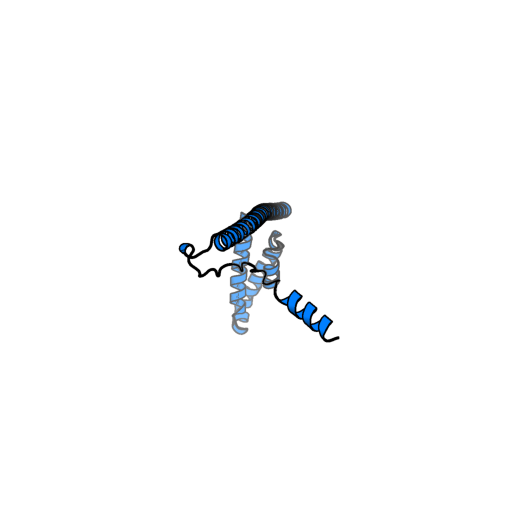M 693 N N . LEU A 1 87 ? -20.787 8.275 5.046 1.00 93.88 87 LEU A N 1
ATOM 694 C CA . LEU A 1 87 ? -20.784 8.154 6.502 1.00 93.88 87 LEU A CA 1
ATOM 695 C C . LEU A 1 87 ? -20.965 9.506 7.209 1.00 93.88 87 LEU A C 1
ATOM 697 O O . LEU A 1 87 ? -21.387 9.519 8.368 1.00 93.88 87 LEU A O 1
ATOM 701 N N . GLY A 1 88 ? -20.704 10.618 6.516 1.00 95.12 88 GLY A N 1
ATOM 702 C CA . GLY A 1 88 ? -20.765 11.974 7.058 1.00 95.12 88 GLY A CA 1
ATOM 703 C C . GLY A 1 88 ? -19.669 12.243 8.088 1.00 95.12 88 GLY A C 1
ATOM 704 O O . GLY A 1 88 ? -19.943 12.856 9.114 1.00 95.12 88 GLY A O 1
ATOM 705 N N . VAL A 1 89 ? -18.460 11.730 7.849 1.00 95.06 89 VAL A N 1
ATOM 706 C CA . VAL A 1 89 ? -17.337 11.773 8.801 1.00 95.06 89 VAL A CA 1
ATOM 707 C C . VAL A 1 89 ? -16.121 12.462 8.199 1.00 95.06 89 VAL A C 1
ATOM 709 O O . VAL A 1 89 ? -15.902 12.428 6.988 1.00 95.06 89 VAL A O 1
ATOM 712 N N . THR A 1 90 ? -15.305 13.063 9.057 1.00 94.31 90 THR A N 1
ATOM 713 C CA . THR A 1 90 ? -14.024 13.667 8.683 1.00 94.31 90 THR A CA 1
ATOM 714 C C . THR A 1 90 ? -12.859 12.701 8.908 1.00 94.31 90 THR A C 1
ATOM 716 O O . THR A 1 90 ? -12.986 11.687 9.598 1.00 94.31 90 THR A O 1
ATOM 719 N N . ASP A 1 91 ? -11.682 13.030 8.371 1.00 92.62 91 ASP A N 1
ATOM 720 C CA . ASP A 1 91 ? -10.458 12.276 8.672 1.00 92.62 91 ASP A CA 1
ATOM 721 C C . ASP A 1 91 ? -10.101 12.317 10.163 1.00 92.62 91 ASP A C 1
ATOM 723 O O . ASP A 1 91 ? -9.618 11.324 10.704 1.00 92.62 91 ASP A O 1
ATOM 727 N N . ALA A 1 92 ? -10.403 13.424 10.850 1.00 95.50 92 ALA A N 1
ATOM 728 C CA . ALA A 1 92 ? -10.202 13.534 12.290 1.00 95.50 92 ALA A CA 1
ATOM 729 C C . ALA A 1 92 ? -11.105 12.562 13.067 1.00 95.50 92 ALA A C 1
ATOM 731 O O . ALA A 1 92 ? -10.645 11.932 14.018 1.00 95.50 92 ALA A O 1
ATOM 732 N N . ASP A 1 93 ? -12.358 12.379 12.638 1.00 95.56 93 ASP A N 1
ATOM 733 C CA . ASP A 1 93 ? -13.275 11.411 13.255 1.00 95.56 93 ASP A CA 1
ATOM 734 C C . ASP A 1 93 ? -12.790 9.973 13.053 1.00 95.56 93 ASP A C 1
ATOM 736 O O . ASP A 1 93 ? -12.836 9.151 13.971 1.00 95.56 93 ASP A O 1
ATOM 740 N N . ILE A 1 94 ? -12.294 9.675 11.848 1.00 95.56 94 ILE A N 1
ATOM 741 C CA . ILE A 1 94 ? -11.737 8.369 11.491 1.00 95.56 94 ILE A CA 1
ATOM 742 C C . ILE A 1 94 ? -10.490 8.063 12.324 1.00 95.56 94 ILE A C 1
ATOM 744 O O . ILE A 1 94 ? -10.349 6.943 12.818 1.00 95.56 94 ILE A O 1
ATOM 748 N N . GLU A 1 95 ? -9.595 9.033 12.486 1.00 96.56 95 GLU A N 1
ATOM 749 C CA . GLU A 1 95 ? -8.382 8.883 13.290 1.00 96.56 95 GLU A CA 1
ATOM 750 C C . GLU A 1 95 ? -8.719 8.731 14.779 1.00 96.56 95 GLU A C 1
ATOM 752 O O . GLU A 1 95 ? -8.240 7.809 15.438 1.00 96.56 95 GLU A O 1
ATOM 757 N N . ALA A 1 96 ? -9.635 9.549 15.302 1.00 97.06 96 ALA A N 1
ATOM 758 C CA . ALA A 1 96 ? -10.109 9.423 16.676 1.00 97.06 96 ALA A CA 1
ATOM 759 C C . ALA A 1 96 ? -10.756 8.051 16.938 1.00 97.06 96 ALA A C 1
ATOM 761 O O . ALA A 1 96 ? -10.561 7.458 18.002 1.00 97.06 96 ALA A O 1
ATOM 762 N N . PHE A 1 97 ? -11.508 7.518 15.970 1.00 97.62 97 PHE A N 1
ATOM 763 C CA . PHE A 1 97 ? -12.042 6.160 16.047 1.00 97.62 97 PHE A CA 1
ATOM 764 C C . PHE A 1 97 ? -10.923 5.111 16.046 1.00 97.62 97 PHE A C 1
ATOM 766 O O . PHE A 1 97 ? -10.939 4.210 16.885 1.00 97.62 97 PHE A O 1
ATOM 773 N N . ALA A 1 98 ? -9.934 5.239 15.154 1.00 97.44 98 ALA A N 1
ATOM 774 C CA . ALA A 1 98 ? -8.796 4.323 15.071 1.00 97.44 98 ALA A CA 1
ATOM 775 C C . ALA A 1 98 ? -8.025 4.243 16.396 1.00 97.44 98 ALA A C 1
ATOM 777 O O . ALA A 1 98 ? -7.692 3.146 16.850 1.00 97.44 98 ALA A O 1
ATOM 778 N N . GLN A 1 99 ? -7.794 5.393 17.032 1.00 97.88 99 GLN A N 1
ATOM 779 C CA . GLN A 1 99 ? -7.125 5.493 18.326 1.00 97.88 99 GLN A CA 1
ATOM 780 C C . GLN A 1 99 ? -7.932 4.818 19.435 1.00 97.88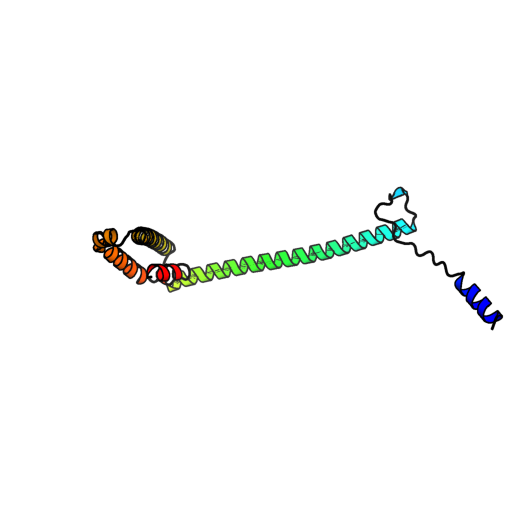 99 GLN A C 1
ATOM 782 O O . GLN A 1 99 ? -7.393 3.989 20.168 1.00 97.88 99 GLN A O 1
ATOM 787 N N . LYS A 1 100 ? -9.237 5.110 19.530 1.00 97.56 100 LYS A N 1
ATOM 788 C CA . LYS A 1 100 ? -10.124 4.471 20.518 1.00 97.56 100 LYS A CA 1
ATOM 789 C C . LYS A 1 100 ? -10.157 2.953 20.348 1.00 97.56 100 LYS A C 1
ATOM 791 O O . LYS A 1 100 ? -10.037 2.231 21.335 1.00 97.56 100 LYS A O 1
ATOM 796 N N . LEU A 1 101 ? -10.263 2.477 19.107 1.00 97.56 101 LEU A N 1
ATOM 797 C CA . LEU A 1 101 ? -10.235 1.050 18.800 1.00 97.56 101 LEU A CA 1
ATOM 798 C C . LEU A 1 101 ? -8.896 0.417 19.198 1.00 97.56 101 LEU A C 1
ATOM 800 O O . LEU A 1 101 ? -8.888 -0.620 19.852 1.00 97.56 101 LEU A O 1
ATOM 804 N N . GLY A 1 102 ? -7.769 1.049 18.862 1.00 97.38 102 GLY A N 1
ATOM 805 C CA . GLY A 1 102 ? -6.440 0.542 19.217 1.00 97.38 102 GLY A CA 1
ATOM 806 C C . GLY A 1 102 ? -6.216 0.445 20.730 1.00 97.38 102 GLY A C 1
ATOM 807 O O . GLY A 1 102 ? -5.674 -0.549 21.212 1.00 97.38 102 GLY A O 1
ATOM 808 N N . VAL A 1 103 ? -6.682 1.438 21.495 1.00 97.69 103 VAL A N 1
ATOM 809 C CA . VAL A 1 103 ? -6.638 1.398 22.965 1.00 97.69 103 VAL A CA 1
ATOM 810 C C . VAL A 1 103 ? -7.493 0.249 23.500 1.00 97.69 103 VAL A C 1
ATOM 812 O O . VAL A 1 103 ? -7.019 -0.520 24.337 1.00 97.69 103 VAL A O 1
ATOM 815 N N . LEU A 1 104 ? -8.725 0.100 23.006 1.00 97.56 104 LEU A N 1
ATOM 816 C CA . LEU A 1 104 ? -9.621 -0.973 23.434 1.00 97.56 104 LEU A CA 1
ATOM 817 C C . LEU A 1 104 ? -9.040 -2.362 23.124 1.00 97.56 104 LEU A C 1
ATOM 819 O O . LEU A 1 104 ? -9.035 -3.232 23.991 1.00 97.56 104 LEU A O 1
ATOM 823 N N . GLU A 1 105 ? -8.487 -2.562 21.927 1.00 96.88 105 GLU A N 1
ATOM 824 C CA . GLU A 1 105 ? -7.795 -3.801 21.549 1.00 96.88 105 GLU A CA 1
ATOM 825 C C . GLU A 1 105 ? -6.606 -4.108 22.465 1.00 96.88 105 GLU A C 1
ATOM 827 O O . GLU A 1 105 ? -6.360 -5.273 22.785 1.00 96.88 105 GLU A O 1
ATOM 832 N N . GLY A 1 106 ? -5.861 -3.080 22.885 1.00 97.00 106 GLY A N 1
ATOM 833 C CA . GLY A 1 106 ? -4.789 -3.212 23.869 1.00 97.00 106 GLY A CA 1
ATOM 834 C C . GLY A 1 106 ? -5.317 -3.740 25.200 1.00 97.00 106 GLY A C 1
ATOM 835 O O . GLY A 1 106 ? -4.877 -4.793 25.658 1.00 97.00 106 GLY A O 1
ATOM 836 N N . LYS A 1 107 ? -6.337 -3.075 25.758 1.00 96.38 107 LYS A N 1
ATOM 837 C CA . LYS A 1 107 ? -6.963 -3.480 27.025 1.00 96.38 107 LYS A CA 1
ATOM 838 C C . LYS A 1 107 ? -7.530 -4.905 26.964 1.00 96.38 107 LYS A C 1
ATOM 840 O O . LYS A 1 107 ? -7.293 -5.697 27.871 1.00 96.38 107 LYS A O 1
ATOM 845 N N . VAL A 1 108 ? -8.241 -5.266 25.889 1.00 95.62 108 VAL A N 1
ATOM 846 C CA . VAL A 1 108 ? -8.802 -6.622 25.726 1.00 95.62 108 VAL A CA 1
ATOM 847 C C . VAL A 1 108 ? -7.696 -7.668 25.620 1.00 95.62 108 VAL A C 1
ATOM 849 O O . VAL A 1 108 ? -7.802 -8.738 26.215 1.00 95.62 108 VAL A O 1
ATOM 852 N N . ARG A 1 109 ? -6.608 -7.377 24.900 1.00 95.31 109 ARG A N 1
ATOM 853 C CA . ARG A 1 109 ? -5.455 -8.282 24.807 1.00 95.31 109 ARG A CA 1
ATOM 854 C C . ARG A 1 109 ? -4.804 -8.517 26.164 1.00 95.31 109 ARG A C 1
ATOM 856 O O . ARG A 1 109 ? -4.393 -9.640 26.435 1.00 95.31 109 ARG A O 1
ATOM 863 N N . ASP A 1 110 ? -4.714 -7.484 26.993 1.00 94.75 110 ASP A N 1
ATOM 864 C CA . ASP A 1 110 ? -4.177 -7.607 28.345 1.00 94.75 110 ASP A CA 1
ATOM 865 C C . ASP A 1 110 ? -5.084 -8.464 29.229 1.00 94.75 110 ASP A C 1
ATOM 867 O O . ASP A 1 110 ? -4.584 -9.357 29.908 1.00 94.75 110 ASP A O 1
ATOM 871 N N . MET A 1 111 ? -6.408 -8.298 29.134 1.00 93.69 111 MET A N 1
ATOM 872 C CA . MET A 1 111 ? -7.360 -9.167 29.840 1.00 93.69 111 MET A CA 1
ATOM 873 C C . MET A 1 111 ? -7.276 -10.622 29.371 1.00 93.69 111 MET A C 1
ATOM 875 O O . MET A 1 111 ? -7.253 -11.527 30.197 1.00 93.69 111 MET A O 1
ATOM 879 N N . LYS A 1 112 ? -7.130 -10.870 28.063 1.00 92.25 112 LYS A N 1
ATOM 880 C CA . LYS A 1 112 ? -6.974 -12.228 27.504 1.00 92.25 112 LYS A CA 1
ATOM 881 C C . LYS A 1 112 ? -5.704 -12.958 27.978 1.00 92.25 112 LYS A C 1
ATOM 883 O O . LYS A 1 112 ? -5.579 -14.152 27.731 1.00 92.25 112 LYS A O 1
ATOM 888 N N . ARG A 1 113 ? -4.748 -12.266 28.611 1.00 94.44 113 ARG A N 1
ATOM 889 C CA . ARG A 1 113 ? -3.527 -12.869 29.183 1.00 94.44 113 ARG A CA 1
ATOM 890 C C . ARG A 1 113 ? -3.688 -13.299 30.640 1.00 94.44 113 ARG A C 1
ATOM 892 O O . ARG A 1 113 ? -2.802 -13.977 31.155 1.00 94.44 113 ARG A O 1
ATOM 899 N N . LEU A 1 114 ? -4.753 -12.864 31.304 1.00 94.44 114 LEU A N 1
ATOM 900 C CA . LEU A 1 114 ? -5.020 -13.190 32.699 1.00 94.44 114 LEU A CA 1
ATOM 901 C C . LEU A 1 114 ? -5.613 -14.597 32.819 1.00 94.44 114 LEU A C 1
ATOM 903 O O . LEU A 1 114 ? -6.252 -15.090 31.891 1.00 94.44 114 LEU A O 1
ATOM 907 N N . ASN A 1 115 ? -5.389 -15.237 33.966 1.00 93.50 115 ASN A N 1
ATOM 908 C CA . ASN A 1 115 ? -6.048 -16.499 34.303 1.00 93.50 115 ASN A CA 1
ATOM 909 C C . ASN A 1 115 ? -7.444 -16.261 34.913 1.00 93.50 115 ASN A C 1
ATOM 911 O O . ASN A 1 115 ? -7.814 -15.124 35.210 1.00 93.50 115 ASN A O 1
ATOM 915 N N . ASP A 1 116 ? -8.208 -17.335 35.113 1.00 93.12 116 ASP A N 1
ATOM 916 C CA . ASP A 1 116 ? -9.608 -17.261 35.553 1.00 93.12 116 ASP A CA 1
ATOM 917 C C . ASP A 1 116 ? -9.783 -16.573 36.918 1.00 93.12 116 A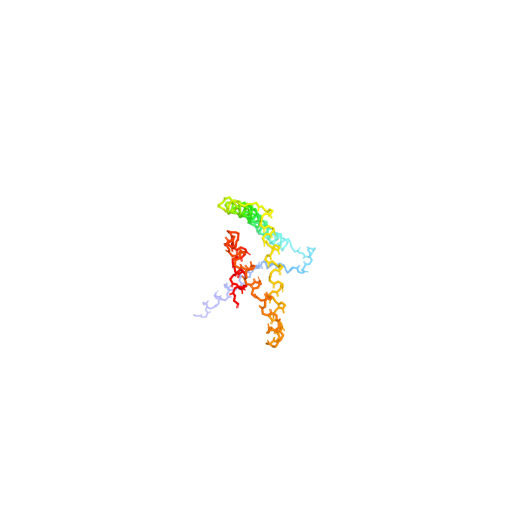SP A C 1
ATOM 919 O O . ASP A 1 116 ? -10.694 -15.761 37.073 1.00 93.12 116 ASP A O 1
ATOM 923 N N . ASP A 1 117 ? -8.886 -16.820 37.878 1.00 92.88 117 ASP A N 1
ATOM 924 C CA . ASP A 1 117 ? -8.934 -16.187 39.205 1.00 92.88 117 ASP A CA 1
ATOM 925 C C . ASP A 1 117 ? -8.694 -14.670 39.103 1.00 92.88 117 ASP A C 1
ATOM 927 O O . ASP A 1 117 ? -9.435 -13.864 39.663 1.00 92.88 117 ASP A O 1
ATOM 931 N N . GLN A 1 118 ? -7.700 -14.258 38.310 1.00 93.56 118 GLN A N 1
ATOM 932 C CA . GLN A 1 118 ? -7.409 -12.844 38.053 1.00 93.56 118 GLN A CA 1
ATOM 933 C C . GLN A 1 118 ? -8.531 -12.145 37.274 1.00 93.56 118 GLN A C 1
ATOM 935 O O . GLN A 1 118 ? -8.755 -10.945 37.449 1.00 93.56 118 GLN A O 1
ATOM 940 N N . LEU A 1 119 ? -9.216 -12.872 36.390 1.00 92.12 119 LEU A N 1
ATOM 941 C CA . LEU A 1 119 ? -10.372 -12.367 35.654 1.00 92.12 119 LEU A CA 1
ATOM 942 C C . LEU A 1 119 ? -11.603 -12.238 36.548 1.00 92.12 119 LEU A C 1
ATOM 944 O O . LEU A 1 119 ? -12.354 -11.276 36.384 1.00 92.12 119 LEU A O 1
ATOM 948 N N . ALA A 1 120 ? -11.797 -13.148 37.505 1.00 92.38 120 ALA A N 1
ATOM 949 C CA . ALA A 1 120 ? -12.886 -13.066 38.473 1.00 92.38 120 ALA A CA 1
ATOM 950 C C . ALA A 1 120 ? -12.813 -11.758 39.277 1.00 92.38 120 ALA A C 1
ATOM 952 O O . ALA A 1 120 ? -13.821 -11.057 39.400 1.00 92.38 120 ALA A O 1
ATOM 953 N N . ASP A 1 121 ? -11.608 -11.371 39.707 1.00 94.62 121 ASP A N 1
ATOM 954 C CA . ASP A 1 121 ? -11.356 -10.104 40.406 1.00 94.62 121 ASP A CA 1
ATOM 955 C C . ASP A 1 121 ? -11.561 -8.865 39.514 1.00 94.62 121 ASP A C 1
ATOM 957 O O . ASP A 1 121 ? -11.831 -7.770 40.007 1.00 94.62 121 ASP A O 1
ATOM 961 N N . ARG A 1 122 ? -11.454 -9.022 38.188 1.00 94.88 122 ARG A N 1
ATOM 962 C CA . ARG A 1 122 ? -11.556 -7.944 37.186 1.00 94.88 122 ARG A CA 1
ATOM 963 C C . ARG A 1 122 ? -12.831 -7.994 36.359 1.00 94.88 122 ARG A C 1
ATOM 965 O O . ARG A 1 122 ? -12.918 -7.360 35.306 1.00 94.88 122 ARG A O 1
ATOM 972 N N . ARG A 1 123 ? -13.850 -8.707 36.829 1.00 93.88 123 ARG A N 1
ATOM 973 C CA . ARG A 1 123 ? -15.117 -8.852 36.107 1.00 93.88 123 ARG A CA 1
ATOM 974 C C . ARG A 1 123 ? -15.738 -7.503 35.727 1.00 93.88 123 ARG A C 1
ATOM 976 O O . ARG A 1 123 ? -16.206 -7.344 34.603 1.00 93.88 123 ARG A O 1
ATOM 983 N N . SER A 1 124 ? -15.686 -6.518 36.626 1.00 95.88 124 SER A N 1
ATOM 984 C CA . SER A 1 124 ? -16.178 -5.163 36.347 1.00 95.88 124 SER A CA 1
ATOM 985 C C . SER A 1 124 ? -15.427 -4.477 35.206 1.00 95.88 124 SER A C 1
ATOM 987 O O . SER A 1 124 ? -16.039 -3.744 34.431 1.00 95.88 124 SER A O 1
ATOM 989 N N . ASP A 1 125 ? -14.119 -4.721 35.082 1.00 94.56 125 ASP A N 1
ATOM 990 C CA . ASP A 1 125 ? -13.297 -4.162 34.007 1.00 94.56 125 ASP A CA 1
ATOM 991 C C . ASP A 1 125 ? -13.705 -4.786 32.670 1.00 94.56 125 ASP A C 1
ATOM 993 O O . ASP A 1 125 ? -13.902 -4.071 31.693 1.00 94.56 125 ASP A O 1
ATOM 997 N N . VAL A 1 126 ? -13.904 -6.108 32.628 1.00 93.69 126 VAL A N 1
ATOM 998 C CA . VAL A 1 126 ? -14.358 -6.819 31.420 1.00 93.69 126 VAL A CA 1
ATOM 999 C C . VAL A 1 126 ? -15.729 -6.312 30.963 1.00 93.69 126 VAL A C 1
ATOM 1001 O O . VAL A 1 126 ? -15.903 -5.999 29.786 1.00 93.69 126 VAL A O 1
ATOM 1004 N N . GLU A 1 127 ? -16.676 -6.142 31.887 1.00 95.25 127 GLU A N 1
ATOM 1005 C CA . GLU A 1 127 ? -17.998 -5.574 31.590 1.00 95.25 127 GLU A CA 1
ATOM 1006 C C . GLU A 1 127 ? -17.907 -4.116 31.098 1.00 95.25 127 GLU A C 1
ATOM 1008 O O . GLU A 1 127 ? -18.690 -3.686 30.245 1.00 95.25 127 GLU A O 1
ATOM 1013 N N . ALA A 1 128 ? -16.947 -3.332 31.601 1.00 96.44 128 ALA A N 1
ATOM 1014 C CA . ALA A 1 128 ? -16.690 -1.982 31.105 1.00 96.44 128 ALA A CA 1
ATOM 1015 C C . ALA A 1 128 ? -16.110 -1.995 29.680 1.00 96.44 128 ALA A C 1
ATOM 1017 O O . ALA A 1 128 ? -16.560 -1.219 28.836 1.00 96.44 128 ALA A O 1
ATOM 1018 N N . LEU A 1 129 ? -15.176 -2.905 29.383 1.00 96.19 129 LEU A N 1
ATOM 1019 C CA . LEU A 1 129 ? -14.615 -3.077 28.038 1.00 96.19 129 LEU A CA 1
ATOM 1020 C C . LEU A 1 129 ? -15.673 -3.522 27.028 1.00 96.19 129 LEU A C 1
ATOM 1022 O O . LEU A 1 129 ? -15.684 -3.032 25.901 1.00 96.19 129 LEU A O 1
ATOM 1026 N N . GLU A 1 130 ? -16.588 -4.406 27.425 1.00 95.88 130 GLU A N 1
ATOM 1027 C CA . GLU A 1 130 ? -17.716 -4.805 26.582 1.00 95.88 130 GLU A CA 1
ATOM 1028 C C . GLU A 1 130 ? -18.624 -3.608 26.266 1.00 95.88 130 GLU A C 1
ATOM 1030 O O . GLU A 1 130 ? -19.010 -3.403 25.113 1.00 95.88 130 GLU A O 1
ATOM 1035 N N . LYS A 1 131 ? -18.916 -2.753 27.253 1.00 96.94 131 LYS A N 1
ATOM 1036 C CA . LYS A 1 131 ? -19.673 -1.513 27.018 1.00 96.94 131 LYS A CA 1
ATOM 1037 C C . LYS A 1 131 ? -18.932 -0.569 26.068 1.00 96.94 131 LYS A C 1
ATOM 1039 O O . LYS A 1 131 ? -19.546 -0.077 25.124 1.00 96.94 131 LYS A O 1
ATOM 1044 N N . GLU A 1 132 ? -17.628 -0.353 26.269 1.00 95.94 132 GLU A N 1
ATOM 1045 C CA . GLU A 1 132 ? -16.787 0.443 25.356 1.00 95.94 132 GLU A CA 1
ATOM 1046 C C . GLU A 1 132 ? -16.839 -0.119 23.919 1.00 95.94 132 GLU A C 1
ATOM 1048 O O . GLU A 1 132 ? -17.014 0.637 22.958 1.00 95.94 132 GLU A O 1
ATOM 1053 N N . TYR A 1 133 ? -16.753 -1.445 23.768 1.00 97.06 133 TYR A N 1
ATOM 1054 C CA . TYR A 1 133 ? -16.876 -2.136 22.484 1.00 97.06 133 TYR A CA 1
ATOM 1055 C C . TYR A 1 133 ? -18.237 -1.899 21.821 1.00 97.06 133 TYR A C 1
ATOM 1057 O O . TYR A 1 133 ? -18.296 -1.544 20.641 1.00 97.06 133 TYR A O 1
ATOM 1065 N N . LEU A 1 134 ? -19.334 -2.074 22.563 1.00 96.25 134 LEU A N 1
ATOM 1066 C CA . LEU A 1 134 ? -20.689 -1.894 22.044 1.00 96.25 134 LEU A CA 1
ATOM 1067 C C . LEU A 1 134 ? -20.948 -0.446 21.614 1.00 96.25 134 LEU A C 1
ATOM 1069 O O . LEU A 1 134 ? -21.595 -0.226 20.589 1.00 96.25 134 LEU A O 1
ATOM 1073 N N . GLU A 1 135 ? -20.412 0.537 22.338 1.00 95.94 135 GLU A N 1
ATOM 1074 C CA . GLU A 1 135 ? -20.490 1.944 21.935 1.00 95.94 135 GLU A CA 1
ATOM 1075 C C . GLU A 1 135 ? -19.692 2.220 20.655 1.00 95.94 135 GLU A C 1
ATOM 1077 O O . GLU A 1 135 ? -20.206 2.859 19.733 1.00 95.94 135 GLU A O 1
ATOM 1082 N N . LEU A 1 136 ? -18.475 1.680 20.525 1.00 95.44 136 LEU A N 1
ATOM 1083 C CA . LEU A 1 136 ? -17.713 1.792 19.277 1.00 95.44 136 LEU A CA 1
ATOM 1084 C C . LEU A 1 136 ? -18.416 1.100 18.107 1.00 95.44 136 LEU A C 1
ATOM 1086 O O . LEU A 1 136 ? -18.427 1.630 16.998 1.00 95.44 136 LEU A O 1
ATOM 1090 N N . ARG A 1 137 ? -19.056 -0.046 18.345 1.00 95.56 137 ARG A N 1
ATOM 1091 C CA . ARG A 1 137 ? -19.808 -0.789 17.327 1.00 95.56 137 ARG A CA 1
ATOM 1092 C C . ARG A 1 137 ? -21.028 -0.027 16.802 1.00 95.56 137 ARG A C 1
ATOM 1094 O O . ARG A 1 137 ? -21.410 -0.225 15.653 1.00 95.56 137 ARG A O 1
ATOM 1101 N N . LYS A 1 138 ? -21.633 0.856 17.601 1.00 94.56 138 LYS A N 1
ATOM 1102 C CA . LYS A 1 138 ? -22.732 1.732 17.147 1.00 94.56 138 LYS A CA 1
ATOM 1103 C C . LYS A 1 138 ? -22.251 2.854 16.225 1.00 94.56 138 LYS A C 1
ATOM 1105 O O . LYS A 1 138 ? -23.052 3.423 15.485 1.00 94.56 138 LYS A O 1
ATOM 1110 N N . ASN A 1 139 ? -20.963 3.193 16.259 1.00 95.12 139 ASN A N 1
ATOM 1111 C CA . ASN A 1 139 ? -20.407 4.213 15.383 1.00 95.12 139 ASN A CA 1
ATOM 1112 C C . ASN A 1 139 ? -20.368 3.699 13.936 1.00 95.12 139 ASN A C 1
ATOM 1114 O O . ASN A 1 139 ? -19.847 2.617 13.668 1.00 95.12 139 ASN A O 1
ATOM 1118 N N . LYS A 1 140 ? -20.861 4.499 12.986 1.00 94.38 140 LYS A N 1
ATOM 1119 C CA . LYS A 1 140 ? -20.861 4.174 11.551 1.00 94.38 140 LYS A CA 1
ATOM 1120 C C . LYS A 1 140 ? -19.456 3.933 10.980 1.00 94.38 140 LYS A C 1
ATOM 1122 O O . LYS A 1 140 ? -19.315 3.237 9.987 1.00 94.38 140 LYS A O 1
ATOM 1127 N N . ILE A 1 141 ? -18.406 4.464 11.602 1.00 96.31 141 ILE A N 1
ATOM 1128 C CA . ILE A 1 141 ? -17.015 4.218 11.193 1.00 96.31 141 ILE A CA 1
ATOM 1129 C C . ILE A 1 141 ? -16.631 2.738 11.387 1.00 96.31 141 ILE A C 1
ATOM 1131 O O . ILE A 1 141 ? -15.797 2.219 10.648 1.00 96.31 141 ILE A O 1
ATOM 1135 N N . SER A 1 142 ? -17.283 2.022 12.311 1.00 96.12 142 SER A N 1
ATOM 1136 C CA . SER A 1 142 ? -16.999 0.606 12.591 1.00 96.12 142 SER A CA 1
ATOM 1137 C C . SER A 1 142 ? -17.235 -0.331 11.400 1.00 96.12 142 SER A C 1
ATOM 1139 O O . SER A 1 142 ? -16.614 -1.390 11.338 1.00 96.12 142 SER A O 1
ATOM 1141 N N . ILE A 1 143 ? -18.087 0.061 10.443 1.00 93.00 143 ILE A N 1
ATOM 1142 C CA . ILE A 1 143 ? -18.377 -0.725 9.233 1.00 93.00 143 ILE A CA 1
ATOM 1143 C C . ILE A 1 143 ? -17.435 -0.414 8.064 1.00 93.00 143 ILE A C 1
ATOM 1145 O O . ILE A 1 143 ? -17.548 -1.040 7.012 1.00 93.00 143 ILE A O 1
ATOM 1149 N N . MET A 1 144 ? -16.510 0.542 8.208 1.00 93.56 144 MET A N 1
ATOM 1150 C CA . MET A 1 144 ? -15.537 0.813 7.151 1.00 93.56 144 MET A CA 1
ATOM 1151 C C . MET A 1 144 ? -14.661 -0.425 6.909 1.00 93.56 144 MET A C 1
ATOM 1153 O O . MET A 1 144 ? -14.199 -1.024 7.885 1.00 93.56 144 MET A O 1
ATOM 1157 N N . PRO A 1 145 ? -14.328 -0.760 5.645 1.00 91.44 145 PRO A N 1
ATOM 1158 C CA . PRO A 1 145 ? -13.550 -1.958 5.321 1.00 91.44 145 PRO A CA 1
ATOM 1159 C C . PRO A 1 145 ? -12.259 -2.104 6.138 1.00 91.44 145 PRO A C 1
ATOM 1161 O O . PRO A 1 145 ? -11.944 -3.185 6.619 1.00 91.44 145 PRO A O 1
ATOM 1164 N N . LYS A 1 146 ? -11.547 -0.997 6.390 1.00 91.12 146 LYS A N 1
ATOM 1165 C CA . LYS A 1 146 ? -10.290 -1.003 7.156 1.00 91.12 146 LYS A CA 1
ATOM 1166 C C . LYS A 1 146 ? -10.433 -1.318 8.657 1.00 91.12 146 LYS A C 1
ATOM 1168 O O . LYS A 1 146 ? -9.426 -1.550 9.323 1.00 91.12 146 LYS A O 1
ATOM 1173 N N . PHE A 1 147 ? -11.646 -1.271 9.212 1.00 95.94 147 PHE A N 1
ATOM 1174 C CA . PHE A 1 147 ? -11.919 -1.523 10.635 1.00 95.94 147 PHE A CA 1
ATOM 1175 C C . PHE A 1 147 ? -12.832 -2.724 10.877 1.00 95.94 147 PHE A C 1
ATOM 1177 O O . PHE A 1 147 ? -12.789 -3.295 11.965 1.00 95.94 147 PHE A O 1
ATOM 1184 N N . PHE A 1 148 ? -13.640 -3.107 9.889 1.00 94.75 148 PHE A N 1
ATOM 1185 C CA . PHE A 1 148 ? -14.691 -4.107 10.041 1.00 94.75 148 PHE A CA 1
ATOM 1186 C C . PHE A 1 148 ? -14.176 -5.430 10.624 1.00 94.75 148 PHE A C 1
ATOM 1188 O O . PHE A 1 148 ? -14.668 -5.878 11.661 1.00 94.75 148 PHE A O 1
ATOM 1195 N N . ASP A 1 149 ? -13.128 -6.007 10.034 1.00 96.31 149 ASP A N 1
ATOM 1196 C CA . ASP A 1 149 ? -12.579 -7.291 10.488 1.00 96.31 149 ASP A CA 1
ATOM 1197 C C . ASP A 1 149 ? -12.046 -7.221 11.923 1.00 96.31 149 ASP A C 1
ATOM 1199 O O . ASP A 1 149 ? -12.272 -8.128 12.727 1.00 96.31 149 ASP A O 1
ATOM 1203 N N . ARG A 1 150 ? -11.403 -6.104 12.280 1.00 96.06 150 ARG A N 1
ATOM 1204 C CA . ARG A 1 150 ? -10.903 -5.850 13.638 1.00 96.06 150 ARG A CA 1
ATOM 1205 C C . ARG A 1 150 ? -12.047 -5.763 14.646 1.00 96.06 150 ARG A C 1
ATOM 1207 O O . ARG A 1 150 ? -11.988 -6.395 15.697 1.00 96.06 150 ARG A O 1
ATOM 1214 N N . MET A 1 151 ? -13.122 -5.051 14.308 1.00 96.56 151 MET A N 1
ATOM 1215 C CA . MET A 1 151 ? -14.326 -4.955 15.144 1.00 96.56 151 MET A CA 1
ATOM 1216 C C . MET A 1 151 ? -15.019 -6.311 15.331 1.00 96.56 151 MET A C 1
ATOM 1218 O O . MET A 1 151 ? -15.541 -6.597 16.411 1.00 96.56 151 MET A O 1
ATOM 1222 N N . VAL A 1 152 ? -15.026 -7.156 14.297 1.00 94.81 152 VAL A N 1
ATOM 1223 C CA . VAL A 1 152 ? -15.563 -8.521 14.380 1.00 94.81 152 VAL A CA 1
ATOM 1224 C C . VAL A 1 152 ? -14.686 -9.394 15.272 1.00 94.81 152 VAL A C 1
ATOM 1226 O O . VAL A 1 152 ? -15.212 -10.112 16.117 1.00 94.81 152 VAL A O 1
ATOM 1229 N N . GLN A 1 153 ? -13.363 -9.329 15.115 1.00 94.38 153 GLN A N 1
ATOM 1230 C CA . GLN A 1 153 ? -12.424 -10.100 15.926 1.00 94.38 153 GLN A CA 1
ATOM 1231 C C . GLN A 1 153 ? -12.462 -9.695 17.403 1.00 94.38 153 GLN A C 1
ATOM 1233 O O . GLN A 1 153 ? -12.352 -10.554 18.271 1.00 94.38 153 GLN A O 1
ATOM 1238 N N . LEU A 1 154 ? -12.617 -8.403 17.689 1.00 93.44 154 LEU A N 1
ATOM 1239 C CA . LEU A 1 154 ? -12.652 -7.878 19.051 1.00 93.44 154 LEU A CA 1
ATOM 1240 C C . LEU A 1 154 ? -13.906 -8.311 19.823 1.00 93.44 154 LEU A C 1
ATOM 1242 O O . LEU A 1 154 ? -13.840 -8.484 21.034 1.00 93.44 154 LEU A O 1
ATOM 1246 N N . GLY A 1 155 ? -15.024 -8.517 19.123 1.00 88.50 155 GLY A N 1
ATOM 1247 C CA . GLY A 1 155 ? -16.266 -9.031 19.706 1.00 88.50 155 GLY A CA 1
ATOM 1248 C C . GLY A 1 155 ? -16.302 -10.550 19.903 1.00 88.50 155 GLY A C 1
ATOM 1249 O O . GLY A 1 155 ? -17.367 -11.077 20.215 1.00 88.50 155 GLY A O 1
ATOM 1250 N N . ARG A 1 156 ? -15.186 -11.249 19.658 1.00 85.81 156 ARG A N 1
ATOM 1251 C CA . ARG A 1 156 ? -15.003 -12.687 19.898 1.00 85.81 156 ARG A CA 1
ATOM 1252 C C . ARG A 1 156 ? -14.076 -12.919 21.087 1.00 85.81 156 ARG A C 1
ATOM 1254 O O . ARG A 1 156 ? -14.387 -13.835 21.865 1.00 85.81 156 ARG A O 1
#

Radius of gyration: 39.25 Å; chains: 1; bounding box: 65×64×106 Å

pLDDT: mean 88.27, std 16.25, range [41.91, 98.56]

Sequence (156 aa):
MKKILTIVSILFLSGAFVFAQMPPASKPDAELTRKEAELRIQDFQSRVSSLETKLNELNAKYEELEIELKNVNAALRDCHDEIRRILGVTDADIEAFAQKLGVLEGKVRDMKRLNDDQLADRRSDVEALEKEYLELRKNKISIMPKFFDRMVQLGR